Protein AF-A0A2S9FNC4-F1 (afdb_monomer)

Solvent-accessible surface area (backbone atoms only — not comparable to full-atom values): 7508 Å² total; per-residue (Å²): 111,71,72,56,53,73,73,70,54,68,92,45,64,70,48,32,52,51,50,23,52,53,21,51,53,44,32,53,54,45,50,52,57,56,58,75,48,71,89,59,61,56,78,40,72,63,58,56,52,50,26,50,77,61,75,35,43,71,62,48,34,66,75,52,74,66,65,81,43,44,68,58,51,50,48,45,46,41,56,31,74,79,45,77,67,10,34,44,26,14,45,53,50,22,49,54,28,50,53,56,48,49,77,73,47,79,89,77,86,65,70,66,62,53,56,53,50,54,48,52,46,56,44,47,59,61,73,66,53,76,86,127

Structure (mmCIF, N/CA/C/O backbone):
data_AF-A0A2S9FNC4-F1
#
_entry.id   AF-A0A2S9FNC4-F1
#
loop_
_atom_site.group_PDB
_atom_site.id
_atom_site.type_symbol
_atom_site.label_atom_id
_atom_site.label_alt_id
_atom_site.label_comp_id
_atom_site.label_asym_id
_atom_site.label_entity_id
_atom_site.label_seq_id
_atom_site.pdbx_PDB_ins_code
_atom_site.Cartn_x
_atom_site.Cartn_y
_atom_site.Cartn_z
_atom_site.occupancy
_atom_site.B_iso_or_equiv
_atom_site.auth_seq_id
_atom_site.auth_comp_id
_atom_site.auth_asym_id
_atom_site.auth_atom_id
_atom_site.pdbx_PDB_model_num
ATOM 1 N N . PHE A 1 1 ? 12.123 -4.592 17.404 1.00 47.97 1 PHE A N 1
ATOM 2 C CA . PHE A 1 1 ? 10.966 -4.050 18.154 1.00 47.97 1 PHE A CA 1
ATOM 3 C C . PHE A 1 1 ? 9.607 -4.526 17.631 1.00 47.97 1 PHE A C 1
ATOM 5 O O . PHE A 1 1 ? 8.826 -4.989 18.448 1.00 47.97 1 PHE A O 1
ATOM 12 N N . ALA A 1 2 ? 9.323 -4.504 16.318 1.00 58.53 2 ALA A N 1
ATOM 13 C CA . ALA A 1 2 ? 8.005 -4.900 15.784 1.00 58.53 2 ALA A CA 1
ATOM 14 C C . ALA A 1 2 ? 7.530 -6.318 16.186 1.00 58.53 2 ALA A C 1
ATOM 16 O O . ALA A 1 2 ? 6.391 -6.465 16.609 1.00 58.53 2 ALA A O 1
ATOM 17 N N . GLY A 1 3 ? 8.398 -7.339 16.140 1.00 61.81 3 GLY A N 1
ATOM 18 C CA . GLY A 1 3 ? 8.008 -8.723 16.467 1.00 61.81 3 GLY A CA 1
ATOM 19 C C . GLY A 1 3 ? 7.763 -9.011 17.956 1.00 61.81 3 GLY A C 1
ATOM 20 O O . GLY A 1 3 ? 6.995 -9.909 18.286 1.00 61.81 3 GLY A O 1
ATOM 21 N N . LEU A 1 4 ? 8.370 -8.239 18.864 1.00 60.59 4 LEU A N 1
ATOM 22 C CA . LEU A 1 4 ? 8.123 -8.376 20.307 1.00 60.59 4 LEU A CA 1
ATOM 23 C C . LEU A 1 4 ? 6.812 -7.690 20.697 1.00 60.59 4 LEU A C 1
ATOM 25 O O . LEU A 1 4 ? 6.022 -8.256 21.439 1.00 60.59 4 LEU A O 1
ATOM 29 N N . ALA A 1 5 ? 6.543 -6.511 20.129 1.00 62.03 5 ALA A N 1
ATOM 30 C CA . ALA A 1 5 ? 5.277 -5.811 20.319 1.00 62.03 5 ALA A CA 1
ATOM 31 C C . ALA A 1 5 ? 4.079 -6.632 19.799 1.00 62.03 5 ALA A C 1
ATOM 33 O O . ALA A 1 5 ? 3.056 -6.699 20.468 1.00 62.03 5 ALA A O 1
ATOM 34 N N . ASP A 1 6 ? 4.215 -7.303 18.650 1.00 63.69 6 ASP A N 1
ATOM 35 C CA . ASP A 1 6 ? 3.157 -8.166 18.094 1.00 63.69 6 ASP A CA 1
ATOM 36 C C . ASP A 1 6 ? 2.866 -9.424 18.927 1.00 63.69 6 ASP A C 1
ATOM 38 O O . ASP A 1 6 ? 1.773 -9.985 18.827 1.00 63.69 6 ASP A O 1
ATOM 42 N N . SER A 1 7 ? 3.829 -9.884 19.731 1.00 69.06 7 SER A N 1
ATOM 43 C CA . SER A 1 7 ? 3.720 -11.143 20.476 1.00 69.06 7 SER A CA 1
ATOM 44 C C . SER A 1 7 ? 3.345 -10.969 21.949 1.00 69.06 7 SER A C 1
ATOM 46 O O . SER A 1 7 ? 2.804 -11.910 22.526 1.00 69.06 7 SER A O 1
ATOM 48 N N . THR A 1 8 ? 3.572 -9.796 22.555 1.00 69.44 8 THR A N 1
ATOM 49 C CA . THR A 1 8 ? 3.351 -9.584 24.001 1.00 69.44 8 THR A CA 1
ATOM 50 C C . THR A 1 8 ? 2.315 -8.519 24.351 1.00 69.44 8 THR A C 1
ATOM 52 O O . THR A 1 8 ? 1.828 -8.512 25.481 1.00 69.44 8 THR A O 1
ATOM 55 N N . LEU A 1 9 ? 1.944 -7.631 23.420 1.00 72.00 9 LEU A N 1
ATOM 56 C CA . LEU A 1 9 ? 0.934 -6.610 23.696 1.00 72.00 9 LEU A CA 1
ATOM 57 C C . LEU A 1 9 ? -0.478 -7.196 23.645 1.00 72.00 9 LEU A C 1
ATOM 59 O O . LEU A 1 9 ? -0.860 -7.905 22.709 1.00 72.00 9 LEU A O 1
ATOM 63 N N . SER A 1 10 ? -1.287 -6.816 24.633 1.00 76.75 10 SER A N 1
ATOM 64 C CA . SER A 1 10 ? -2.735 -6.988 24.579 1.00 76.75 10 SER A CA 1
ATOM 65 C C . SER A 1 10 ? -3.287 -6.336 23.310 1.00 76.75 10 SER A C 1
ATOM 67 O O . SER A 1 10 ? -2.922 -5.217 22.959 1.00 76.75 10 SER A O 1
ATOM 69 N N . ARG A 1 11 ? -4.192 -7.030 22.609 1.00 79.56 11 ARG A N 1
ATOM 70 C CA . ARG A 1 11 ? -4.826 -6.560 21.358 1.00 79.56 11 ARG A CA 1
ATOM 71 C C . ARG A 1 11 ? -5.950 -5.554 21.643 1.00 79.56 11 ARG A C 1
ATOM 73 O O . ARG A 1 11 ? -7.113 -5.733 21.256 1.00 79.56 11 ARG A O 1
ATOM 80 N N . ASP A 1 12 ? -5.595 -4.533 22.406 1.00 84.19 12 ASP A N 1
ATOM 81 C CA . ASP A 1 12 ? -6.438 -3.421 22.815 1.00 84.19 12 ASP A CA 1
ATOM 82 C C . ASP A 1 12 ? -6.378 -2.268 21.799 1.00 84.19 12 ASP A C 1
ATOM 84 O O . ASP A 1 12 ? -5.819 -2.387 20.703 1.00 84.19 12 ASP A O 1
ATOM 88 N N . ASP A 1 13 ? -7.010 -1.153 22.143 1.00 87.31 13 ASP A N 1
ATOM 89 C CA . ASP A 1 13 ? -7.081 0.015 21.270 1.00 87.31 13 ASP A CA 1
ATOM 90 C C . ASP A 1 13 ? -5.703 0.669 21.072 1.00 87.31 13 ASP A C 1
ATOM 92 O O . ASP A 1 13 ? -5.417 1.187 19.992 1.00 87.31 13 ASP A O 1
ATOM 96 N N . GLY A 1 14 ? -4.809 0.598 22.065 1.00 87.94 14 GLY A N 1
ATOM 97 C CA . GLY A 1 14 ? -3.445 1.114 21.948 1.00 87.94 14 GLY A CA 1
ATOM 98 C C . GLY A 1 14 ? -2.649 0.350 20.892 1.00 87.94 14 GLY A C 1
ATOM 99 O O . GLY A 1 14 ? -2.035 0.955 20.009 1.00 87.94 14 GLY A O 1
ATOM 100 N N . TYR A 1 15 ? -2.733 -0.983 20.916 1.00 89.06 15 TYR A N 1
ATOM 101 C CA . TYR A 1 15 ? -2.133 -1.829 19.885 1.00 89.06 15 TYR A CA 1
ATOM 102 C C . TYR A 1 15 ? -2.688 -1.509 18.490 1.00 89.06 15 TYR A C 1
ATOM 104 O O . TYR A 1 15 ? -1.919 -1.303 17.549 1.00 89.06 15 TYR A O 1
ATOM 112 N N . ARG A 1 16 ? -4.015 -1.406 18.342 1.00 90.62 16 ARG A N 1
ATOM 113 C CA . ARG A 1 16 ? -4.653 -1.144 17.038 1.00 90.62 16 ARG A CA 1
ATOM 114 C C . ARG A 1 16 ? -4.314 0.237 16.482 1.00 90.62 16 ARG A C 1
ATOM 116 O O . ARG A 1 16 ? -4.059 0.357 15.286 1.00 90.62 16 ARG A O 1
ATOM 123 N N . PHE A 1 17 ? -4.244 1.259 17.333 1.00 91.69 17 PHE A N 1
ATOM 124 C CA . PHE A 1 17 ? -3.803 2.595 16.929 1.00 91.69 17 PHE A CA 1
ATOM 125 C C . PHE A 1 17 ? -2.353 2.579 16.428 1.00 91.69 17 PHE A C 1
ATOM 127 O O . PHE A 1 17 ? -2.028 3.184 15.408 1.00 91.69 17 PHE A O 1
ATOM 134 N N . MET A 1 18 ? -1.490 1.808 17.091 1.00 94.06 18 MET A N 1
ATOM 135 C CA . MET A 1 18 ? -0.103 1.620 16.674 1.00 94.06 18 MET A CA 1
ATOM 136 C C . MET A 1 18 ? 0.008 0.883 15.328 1.00 94.06 18 MET A C 1
ATOM 138 O O . MET A 1 18 ? 0.810 1.273 14.480 1.00 94.06 18 MET A O 1
ATOM 142 N N . VAL A 1 19 ? -0.796 -0.166 15.109 1.00 95.12 19 VAL A N 1
ATOM 143 C CA . VAL A 1 19 ? -0.854 -0.889 13.824 1.00 95.12 19 VAL A CA 1
ATOM 144 C C . VAL A 1 19 ? -1.337 0.032 12.704 1.00 95.12 19 VAL A C 1
ATOM 146 O O . VAL A 1 19 ? -0.706 0.061 11.648 1.00 95.12 19 VAL A O 1
ATOM 149 N N . LEU A 1 20 ? -2.392 0.817 12.947 1.00 95.81 20 LEU A N 1
ATOM 150 C CA . LEU A 1 20 ? -2.905 1.820 12.012 1.00 95.81 20 LEU A CA 1
ATOM 151 C C . LEU A 1 20 ? -1.810 2.818 11.606 1.00 95.81 20 LEU A C 1
ATOM 153 O O . LEU A 1 20 ? -1.558 2.992 10.415 1.00 95.81 20 LEU A O 1
ATOM 157 N N . GLY A 1 21 ? -1.117 3.420 12.580 1.00 96.25 21 GLY A N 1
ATOM 158 C CA . GLY A 1 21 ? -0.032 4.371 12.318 1.00 96.25 21 GLY A CA 1
ATOM 159 C C . GLY A 1 21 ? 1.100 3.764 11.485 1.00 96.25 21 GLY A C 1
ATOM 160 O O . GLY A 1 21 ? 1.485 4.327 10.462 1.00 96.25 21 GLY A O 1
ATOM 161 N N . ARG A 1 22 ? 1.567 2.561 11.850 1.00 96.50 22 ARG A N 1
ATOM 162 C CA . ARG A 1 22 ? 2.606 1.844 11.086 1.00 96.50 22 ARG A CA 1
ATOM 163 C C . ARG A 1 22 ? 2.174 1.501 9.664 1.00 96.50 22 ARG A C 1
ATOM 165 O O . ARG A 1 22 ? 3.008 1.467 8.763 1.00 96.50 22 ARG A O 1
ATOM 172 N N . ALA A 1 23 ? 0.903 1.165 9.467 1.00 97.88 23 ALA A N 1
ATOM 173 C CA . ALA A 1 23 ? 0.378 0.850 8.147 1.00 97.88 23 ALA A CA 1
ATOM 174 C C . ALA A 1 23 ? 0.386 2.094 7.242 1.00 97.88 23 ALA A C 1
ATOM 176 O O . ALA A 1 23 ? 0.828 2.001 6.099 1.00 97.88 23 ALA A O 1
ATOM 177 N N . ILE A 1 24 ? -0.009 3.258 7.770 1.00 97.50 24 ILE A N 1
ATOM 178 C CA . ILE A 1 24 ? 0.024 4.540 7.047 1.00 97.50 24 ILE A CA 1
ATOM 179 C C . ILE A 1 24 ? 1.465 4.957 6.719 1.00 97.50 24 ILE A C 1
ATOM 181 O O . ILE A 1 24 ? 1.758 5.284 5.571 1.00 97.50 24 ILE A O 1
ATOM 185 N N . GLU A 1 25 ? 2.381 4.888 7.687 1.00 97.69 25 GLU A N 1
ATOM 186 C CA . GLU A 1 25 ? 3.804 5.193 7.467 1.00 97.69 25 GLU A CA 1
ATOM 187 C C . GLU A 1 25 ? 4.408 4.306 6.369 1.00 97.69 25 GLU A C 1
ATOM 189 O O . GLU A 1 25 ? 5.144 4.769 5.501 1.00 97.69 25 GLU A O 1
ATOM 194 N N . ARG A 1 26 ? 4.039 3.022 6.348 1.00 97.44 26 ARG A N 1
ATOM 195 C CA . ARG A 1 26 ? 4.509 2.079 5.332 1.00 97.44 26 ARG A CA 1
ATOM 196 C C . ARG A 1 26 ? 3.995 2.401 3.931 1.00 97.44 26 ARG A C 1
ATOM 198 O O . ARG A 1 26 ? 4.763 2.248 2.980 1.00 97.44 26 ARG A O 1
ATOM 205 N N . VAL A 1 27 ? 2.733 2.824 3.797 1.00 98.00 27 VAL A N 1
ATOM 206 C CA . VAL A 1 27 ? 2.183 3.306 2.516 1.00 98.00 27 VAL A CA 1
ATOM 207 C C . VAL A 1 27 ? 3.046 4.448 1.997 1.00 98.00 27 VAL A C 1
ATOM 209 O O . VAL A 1 27 ? 3.566 4.376 0.885 1.00 98.00 27 VAL A O 1
ATOM 212 N N . ASP A 1 28 ? 3.256 5.456 2.835 1.00 97.38 28 ASP A N 1
ATOM 213 C CA . ASP A 1 28 ? 4.030 6.640 2.496 1.00 97.38 28 ASP A CA 1
ATOM 214 C C . ASP A 1 28 ? 5.487 6.307 2.112 1.00 97.38 28 ASP A C 1
ATOM 216 O O . ASP A 1 28 ? 5.946 6.689 1.034 1.00 97.38 28 ASP A O 1
ATOM 220 N N . MET A 1 29 ? 6.194 5.517 2.927 1.00 97.25 29 MET A N 1
ATOM 221 C CA . MET A 1 29 ? 7.566 5.091 2.629 1.00 97.25 29 MET A CA 1
ATOM 222 C C . MET A 1 29 ? 7.663 4.326 1.305 1.00 97.25 29 MET A C 1
ATOM 224 O O . MET A 1 29 ? 8.605 4.533 0.540 1.00 97.25 29 MET A O 1
ATOM 228 N N . THR A 1 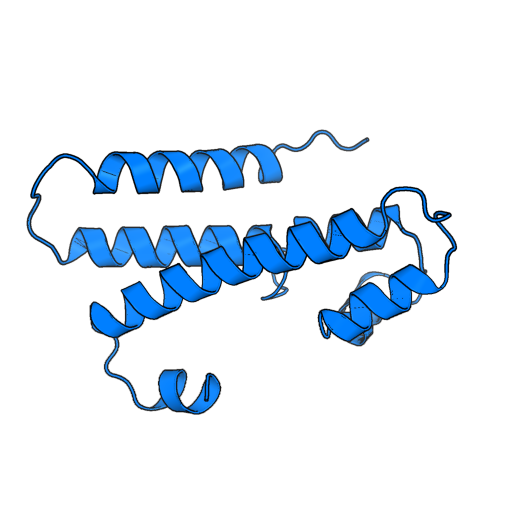30 ? 6.699 3.445 1.026 1.00 97.12 30 THR A N 1
ATOM 229 C CA . THR A 1 30 ? 6.681 2.641 -0.205 1.00 97.12 30 THR A CA 1
ATOM 230 C C . THR A 1 30 ? 6.466 3.522 -1.429 1.00 97.12 30 THR A C 1
ATOM 232 O O . THR A 1 30 ? 7.191 3.390 -2.414 1.00 97.12 30 THR A O 1
ATOM 235 N N . VAL A 1 31 ? 5.532 4.473 -1.348 1.00 96.81 31 VAL A N 1
ATOM 236 C C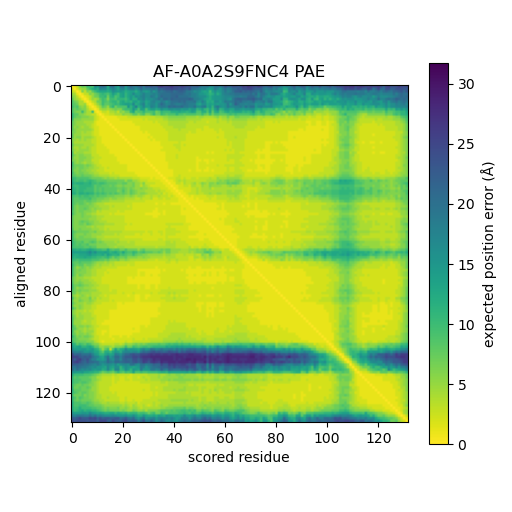A . VAL A 1 31 ? 5.292 5.451 -2.416 1.00 96.81 31 VAL A CA 1
ATOM 237 C C . VAL A 1 31 ? 6.535 6.307 -2.655 1.00 96.81 31 VAL A C 1
ATOM 239 O O . VAL A 1 31 ? 6.973 6.422 -3.797 1.00 96.81 31 VAL A O 1
ATOM 242 N N . ARG A 1 32 ? 7.174 6.842 -1.604 1.00 96.56 32 ARG A N 1
ATOM 243 C CA . ARG A 1 32 ? 8.424 7.613 -1.749 1.00 96.56 32 ARG A CA 1
ATOM 244 C C . ARG A 1 32 ? 9.546 6.794 -2.381 1.00 96.56 32 ARG A C 1
ATOM 246 O O . ARG A 1 32 ? 10.286 7.314 -3.215 1.00 96.56 32 ARG A O 1
ATOM 253 N N . LEU A 1 33 ? 9.672 5.521 -2.007 1.00 96.12 33 LEU A N 1
ATOM 254 C CA . LEU A 1 33 ? 10.679 4.630 -2.574 1.00 96.12 33 LEU A CA 1
ATOM 255 C C . LEU A 1 33 ? 10.468 4.432 -4.082 1.00 96.12 33 LEU A C 1
ATOM 257 O O . LEU A 1 33 ? 11.436 4.525 -4.835 1.00 96.12 33 LEU A O 1
ATOM 261 N N . LEU A 1 34 ? 9.227 4.221 -4.528 1.00 96.19 34 LEU A N 1
ATOM 262 C CA . LEU A 1 34 ? 8.897 4.115 -5.954 1.00 96.19 34 LEU A CA 1
ATOM 263 C C . LEU A 1 34 ? 9.129 5.439 -6.692 1.00 96.19 34 LEU A C 1
ATOM 265 O O . LEU A 1 34 ? 9.768 5.454 -7.742 1.00 96.19 34 LEU A O 1
ATOM 269 N N . LEU A 1 35 ? 8.685 6.558 -6.113 1.00 95.69 35 LEU A N 1
ATOM 270 C CA . LEU A 1 35 ? 8.866 7.890 -6.694 1.00 95.69 35 LEU A CA 1
ATOM 271 C C . LEU A 1 35 ? 10.345 8.266 -6.864 1.00 95.69 35 LEU A C 1
ATOM 273 O O . LEU A 1 35 ? 10.684 8.974 -7.806 1.00 95.69 35 LEU A O 1
ATOM 277 N N . SER A 1 36 ? 11.239 7.738 -6.019 1.00 94.94 36 SER A N 1
ATOM 278 C CA . SER A 1 36 ? 12.691 7.950 -6.144 1.00 94.94 36 SER A CA 1
ATOM 279 C C . SER A 1 36 ? 13.314 7.381 -7.426 1.00 94.94 36 SER A C 1
ATOM 281 O O . SER A 1 36 ? 14.489 7.634 -7.684 1.00 94.94 36 SER A O 1
ATOM 283 N N . ARG A 1 37 ? 12.554 6.593 -8.199 1.00 93.62 37 ARG A N 1
ATOM 284 C CA . ARG A 1 37 ? 12.981 5.964 -9.459 1.00 93.62 37 ARG A CA 1
ATOM 285 C C . ARG A 1 37 ? 12.205 6.444 -10.675 1.00 93.62 37 ARG A C 1
ATOM 287 O O . ARG A 1 37 ? 12.385 5.908 -11.765 1.00 93.62 37 ARG A O 1
ATOM 294 N N . VAL A 1 38 ? 11.341 7.444 -10.515 1.00 89.12 38 VAL A N 1
ATOM 295 C CA . VAL A 1 38 ? 10.659 8.057 -11.657 1.00 89.12 38 VAL A CA 1
ATOM 296 C C . VAL A 1 38 ? 11.714 8.645 -12.595 1.00 89.12 38 VAL A C 1
ATOM 298 O O . VAL A 1 38 ? 12.522 9.471 -12.182 1.00 89.12 38 VAL A O 1
ATOM 301 N N . GLY A 1 39 ? 11.707 8.196 -13.851 1.00 87.94 39 GLY A N 1
ATOM 302 C CA . GLY A 1 39 ? 12.678 8.593 -14.875 1.00 87.94 39 GLY A CA 1
ATOM 303 C C . GLY A 1 39 ? 13.813 7.591 -15.113 1.00 87.94 39 GLY A C 1
ATOM 304 O O . GLY A 1 39 ? 14.485 7.693 -16.137 1.00 87.94 39 GLY A O 1
ATOM 305 N N . ASP A 1 40 ? 13.999 6.596 -14.238 1.00 91.06 40 ASP A N 1
ATOM 306 C CA . ASP A 1 40 ? 14.929 5.496 -14.505 1.00 91.06 40 ASP A CA 1
ATOM 307 C C . ASP A 1 40 ? 14.414 4.623 -15.664 1.00 91.06 40 ASP A C 1
ATOM 309 O O . ASP A 1 40 ? 13.210 4.416 -15.832 1.00 91.06 40 ASP A O 1
ATOM 313 N N . SER A 1 41 ? 15.339 4.051 -16.445 1.00 92.31 41 SER A N 1
ATOM 314 C CA . SER A 1 41 ? 14.996 3.052 -17.468 1.00 92.31 41 SER A CA 1
ATOM 315 C C . SER A 1 41 ? 14.228 1.873 -16.859 1.00 92.31 41 SER A C 1
ATOM 317 O O . SER A 1 41 ? 14.520 1.435 -15.741 1.00 92.31 41 SER A O 1
ATOM 319 N N . ALA A 1 42 ? 13.304 1.292 -17.630 1.00 88.44 42 ALA A N 1
ATOM 320 C CA . ALA A 1 42 ? 12.541 0.118 -17.212 1.00 88.44 42 ALA A CA 1
ATOM 321 C C . ALA A 1 42 ? 13.433 -1.089 -16.852 1.00 88.44 42 ALA A C 1
ATOM 323 O O . ALA A 1 42 ? 13.088 -1.886 -15.982 1.00 88.44 42 ALA A O 1
ATOM 324 N N . SER A 1 43 ? 14.608 -1.191 -17.482 1.00 87.88 43 SER A N 1
ATOM 325 C CA . SER A 1 43 ? 15.614 -2.233 -17.236 1.00 87.88 43 SER A CA 1
ATOM 326 C C . SER A 1 43 ? 16.708 -1.817 -16.244 1.00 87.88 43 SER A C 1
ATOM 328 O O . SER A 1 43 ? 17.697 -2.533 -16.078 1.00 87.88 43 SER A O 1
ATOM 330 N N . SER A 1 44 ? 16.569 -0.658 -15.591 1.00 93.06 44 SER A N 1
ATOM 331 C CA . SER A 1 44 ? 17.576 -0.145 -14.663 1.00 93.06 44 SER A CA 1
ATOM 332 C C . SER A 1 44 ? 17.812 -1.116 -13.493 1.00 93.06 44 SER A C 1
ATOM 334 O O . SER A 1 44 ? 16.856 -1.523 -12.824 1.00 93.06 44 SER A O 1
ATOM 336 N N . PRO A 1 45 ? 19.074 -1.425 -13.140 1.00 90.38 45 PRO A N 1
ATOM 337 C CA . PRO A 1 45 ? 19.391 -2.188 -11.933 1.00 90.38 45 PRO A CA 1
ATOM 338 C C . PRO A 1 45 ? 18.888 -1.526 -10.639 1.00 90.38 45 PRO A C 1
ATOM 340 O O . PRO A 1 45 ? 18.759 -2.197 -9.617 1.00 90.38 45 PRO A O 1
ATOM 343 N N . ALA A 1 46 ? 18.563 -0.228 -10.662 1.00 93.38 46 ALA A N 1
ATOM 344 C CA . ALA A 1 46 ? 18.027 0.496 -9.510 1.00 93.38 46 ALA A CA 1
ATOM 345 C C . ALA A 1 46 ? 16.696 -0.087 -8.989 1.00 93.38 46 ALA A C 1
ATOM 347 O O . ALA A 1 46 ? 16.409 0.008 -7.793 1.00 93.38 46 ALA A O 1
ATOM 348 N N . TRP A 1 47 ? 15.926 -0.773 -9.840 1.00 95.69 47 TRP A N 1
ATOM 349 C CA . TRP A 1 47 ? 14.715 -1.492 -9.430 1.00 95.69 47 TRP A CA 1
ATOM 350 C C . TRP A 1 47 ? 15.015 -2.672 -8.496 1.00 95.69 47 TRP A C 1
ATOM 352 O O . TRP A 1 47 ? 14.247 -2.946 -7.573 1.00 95.69 47 TRP A O 1
ATOM 362 N N . VAL A 1 48 ? 16.181 -3.312 -8.641 1.00 95.19 48 VAL A N 1
ATOM 363 C CA . VAL A 1 48 ? 16.659 -4.323 -7.682 1.00 95.19 48 VAL A CA 1
ATOM 364 C C . VAL A 1 48 ? 16.915 -3.681 -6.320 1.00 95.19 48 VAL A C 1
ATOM 366 O O . VAL A 1 48 ? 16.573 -4.264 -5.290 1.00 95.19 48 VAL A O 1
ATOM 369 N N . THR A 1 49 ? 17.475 -2.471 -6.296 1.00 95.00 49 THR A N 1
ATOM 370 C CA . THR A 1 49 ? 17.705 -1.722 -5.054 1.00 95.00 49 THR A CA 1
ATOM 371 C C . THR A 1 49 ? 16.388 -1.392 -4.359 1.00 95.00 49 THR A C 1
ATOM 373 O O . THR A 1 49 ? 16.279 -1.638 -3.162 1.00 95.00 49 THR A O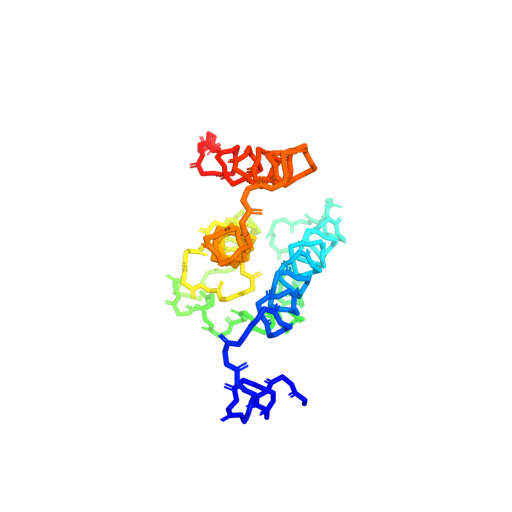 1
ATOM 376 N N . VAL A 1 50 ? 15.360 -0.946 -5.093 1.00 95.88 50 VAL A N 1
ATOM 377 C CA . VAL A 1 50 ? 14.002 -0.747 -4.547 1.00 95.88 50 VAL A CA 1
ATOM 378 C C . VAL A 1 50 ? 13.484 -2.023 -3.891 1.00 95.88 50 VAL A C 1
ATOM 380 O O . VAL A 1 50 ? 13.098 -2.007 -2.720 1.00 95.88 50 VAL A O 1
ATOM 383 N N . LEU A 1 51 ? 13.541 -3.147 -4.608 1.00 96.81 51 LEU A N 1
ATOM 384 C CA . LEU A 1 51 ? 13.093 -4.429 -4.077 1.00 96.81 51 LEU A CA 1
ATOM 385 C C . LEU A 1 51 ? 13.882 -4.841 -2.828 1.00 96.81 51 LEU A C 1
ATOM 387 O O . LEU A 1 51 ? 13.301 -5.365 -1.883 1.00 96.81 51 LEU A O 1
ATOM 391 N N . ARG A 1 52 ? 15.195 -4.609 -2.774 1.00 96.56 52 ARG A N 1
ATOM 392 C CA . ARG A 1 52 ? 16.016 -4.940 -1.596 1.00 96.56 52 ARG A CA 1
ATOM 393 C C . ARG A 1 52 ? 15.724 -4.027 -0.409 1.00 96.56 52 ARG A C 1
ATOM 395 O O . ARG A 1 52 ? 15.557 -4.534 0.698 1.00 96.56 52 ARG A O 1
ATOM 402 N N . SER A 1 53 ? 15.585 -2.720 -0.625 1.00 95.31 53 SER A N 1
ATOM 403 C CA . SER A 1 53 ? 15.202 -1.753 0.415 1.00 95.31 53 SER A CA 1
ATOM 404 C C . SER A 1 53 ? 13.835 -2.081 1.011 1.00 95.31 53 SER A C 1
ATOM 406 O O . SER A 1 53 ? 13.641 -2.025 2.225 1.00 95.31 53 SER A O 1
ATOM 408 N N . ALA A 1 54 ? 12.905 -2.522 0.169 1.00 95.62 54 ALA A N 1
ATOM 409 C CA . ALA A 1 54 ? 11.610 -3.018 0.593 1.00 95.62 54 ALA A CA 1
ATOM 410 C C . ALA A 1 54 ? 11.621 -4.508 0.969 1.00 95.62 54 ALA A C 1
ATOM 412 O O . ALA A 1 54 ? 10.541 -5.070 1.100 1.00 95.62 54 ALA A O 1
ATOM 413 N N . GLY A 1 55 ? 12.784 -5.164 1.132 1.00 95.75 55 GLY A N 1
ATOM 414 C CA . GLY A 1 55 ? 12.960 -6.614 1.363 1.00 95.75 55 GLY A CA 1
ATOM 415 C C . GLY A 1 55 ? 11.903 -7.481 0.673 1.00 95.75 55 GLY A C 1
ATOM 416 O O . GLY A 1 55 ? 11.240 -8.309 1.293 1.00 95.75 55 GLY A O 1
ATOM 417 N N . ALA A 1 56 ? 11.712 -7.162 -0.595 1.00 96.75 56 ALA A N 1
ATOM 418 C CA . ALA A 1 56 ? 10.709 -7.628 -1.528 1.00 96.75 56 ALA A CA 1
ATOM 419 C C . ALA A 1 56 ? 11.351 -8.498 -2.617 1.00 96.75 56 ALA A C 1
ATOM 421 O O . ALA A 1 56 ? 10.657 -9.231 -3.307 1.00 96.75 56 ALA A O 1
ATOM 422 N N . HIS A 1 57 ? 12.681 -8.427 -2.748 1.00 96.44 57 HIS A N 1
ATOM 423 C CA . HIS A 1 57 ? 13.477 -9.056 -3.798 1.00 96.44 57 HIS A CA 1
ATOM 424 C C . HIS A 1 57 ? 13.163 -10.541 -4.001 1.00 96.44 57 HIS A C 1
ATOM 426 O O . HIS A 1 57 ? 12.766 -10.935 -5.093 1.00 96.44 57 HIS A O 1
ATOM 432 N N . ASP A 1 58 ? 13.269 -11.359 -2.956 1.00 94.94 58 ASP A N 1
ATOM 433 C CA . ASP A 1 58 ? 13.097 -12.806 -3.110 1.00 94.94 58 ASP A CA 1
ATOM 434 C C . ASP A 1 58 ? 11.637 -13.181 -3.388 1.00 94.94 58 ASP A C 1
ATOM 436 O O . ASP A 1 58 ? 11.365 -14.062 -4.203 1.00 94.94 58 ASP A O 1
ATOM 440 N N . THR A 1 59 ? 10.689 -12.484 -2.756 1.00 95.62 59 THR A N 1
ATOM 441 C CA . THR A 1 59 ? 9.255 -12.656 -3.017 1.00 95.62 59 THR A CA 1
ATOM 442 C C . THR A 1 59 ? 8.918 -12.281 -4.458 1.00 95.62 59 THR A C 1
ATOM 444 O O . THR A 1 59 ? 8.260 -13.052 -5.149 1.00 95.62 59 THR A O 1
ATOM 447 N N . TYR A 1 60 ? 9.435 -11.152 -4.944 1.00 96.31 60 TYR A N 1
ATOM 448 C CA . TYR A 1 60 ? 9.247 -10.697 -6.317 1.00 96.31 60 TYR A CA 1
ATOM 449 C C . TYR A 1 60 ? 9.790 -11.716 -7.324 1.00 96.31 60 TYR A C 1
ATOM 451 O O . TYR A 1 60 ? 9.074 -12.117 -8.240 1.00 96.31 60 TYR A O 1
ATOM 459 N N . LEU A 1 61 ? 11.026 -12.199 -7.143 1.00 94.12 61 LEU A N 1
ATOM 460 C CA . LEU A 1 61 ? 11.614 -13.176 -8.066 1.00 94.12 61 LEU A CA 1
ATOM 461 C C . LEU A 1 61 ? 10.818 -14.488 -8.099 1.00 94.12 61 LEU A C 1
ATOM 463 O O . LEU A 1 61 ? 10.699 -15.087 -9.168 1.00 94.12 61 LEU A O 1
ATOM 467 N N . ARG A 1 62 ? 10.243 -14.912 -6.964 1.00 93.44 62 ARG A N 1
ATOM 468 C CA . ARG A 1 62 ? 9.342 -16.075 -6.904 1.00 93.44 62 ARG A CA 1
ATOM 469 C C . ARG A 1 62 ? 8.047 -15.834 -7.681 1.00 93.44 62 ARG A C 1
ATOM 471 O O . ARG A 1 62 ? 7.643 -16.710 -8.439 1.00 93.44 62 ARG A O 1
ATOM 478 N N . THR A 1 63 ? 7.431 -14.662 -7.532 1.00 92.25 63 THR A N 1
ATOM 479 C CA . THR A 1 63 ? 6.172 -14.312 -8.211 1.00 92.25 63 THR A CA 1
ATOM 480 C C . THR A 1 63 ? 6.357 -14.141 -9.723 1.00 92.25 63 THR A C 1
ATOM 482 O O . THR A 1 63 ? 5.575 -14.677 -10.504 1.00 92.25 63 THR A O 1
ATOM 485 N N . TYR A 1 64 ? 7.425 -13.463 -10.154 1.00 91.31 64 TYR A N 1
ATOM 486 C CA . TYR A 1 64 ? 7.656 -13.084 -11.557 1.00 91.31 64 TYR A CA 1
ATOM 487 C C . TYR A 1 64 ? 8.729 -13.925 -12.269 1.00 91.31 64 TYR A C 1
ATOM 489 O O . TYR A 1 64 ? 9.205 -13.550 -13.343 1.00 91.31 64 TYR A O 1
ATOM 497 N N . ARG A 1 65 ? 9.109 -15.074 -11.691 1.00 90.38 65 ARG A N 1
ATOM 498 C CA . ARG A 1 65 ? 10.059 -16.055 -12.259 1.00 90.38 65 ARG A CA 1
ATOM 499 C C . ARG A 1 65 ? 11.390 -15.443 -12.706 1.00 90.38 65 ARG A C 1
ATOM 501 O O . ARG A 1 65 ? 11.936 -15.804 -13.744 1.00 90.38 65 ARG A O 1
ATOM 508 N N . GLY A 1 66 ? 11.904 -14.500 -11.925 1.00 85.25 66 GLY A N 1
ATOM 509 C CA . GLY A 1 66 ? 13.206 -13.883 -12.175 1.00 85.25 66 GLY A CA 1
ATOM 510 C C . GLY A 1 66 ? 13.235 -12.752 -13.207 1.00 85.25 66 GLY A C 1
ATOM 511 O O . GLY A 1 66 ? 14.291 -12.156 -13.399 1.00 85.25 66 GLY A O 1
ATOM 512 N N . VAL A 1 67 ? 12.113 -12.417 -13.852 1.00 86.25 67 VAL A N 1
ATOM 513 C CA . VAL A 1 67 ? 12.074 -11.321 -14.832 1.00 86.25 67 VAL A CA 1
ATOM 514 C C . VAL A 1 67 ? 12.053 -9.975 -14.111 1.00 86.25 67 VAL A C 1
ATOM 516 O O . VAL A 1 67 ? 11.102 -9.670 -13.388 1.00 86.25 67 VAL A O 1
ATOM 519 N N . LEU A 1 68 ? 13.086 -9.158 -14.322 1.00 88.38 68 LEU A N 1
ATOM 520 C CA . LEU A 1 68 ? 13.131 -7.782 -13.834 1.00 88.38 68 LEU A CA 1
ATOM 521 C C . LEU A 1 68 ? 12.531 -6.840 -14.881 1.00 88.38 68 LEU A C 1
ATOM 523 O O . LEU A 1 68 ? 13.060 -6.716 -15.981 1.00 88.38 68 LEU A O 1
ATOM 527 N N . ASP A 1 69 ? 11.444 -6.179 -14.507 1.00 91.62 69 ASP A N 1
ATOM 528 C CA . ASP A 1 69 ? 10.776 -5.159 -15.307 1.00 91.62 69 ASP A CA 1
ATOM 529 C C . ASP A 1 69 ? 10.191 -4.105 -14.363 1.00 91.62 69 ASP A C 1
ATOM 531 O O . ASP A 1 69 ? 9.562 -4.450 -13.360 1.00 91.62 69 ASP A O 1
ATOM 535 N N . ALA A 1 70 ? 10.409 -2.824 -14.658 1.00 93.62 70 ALA A N 1
ATOM 536 C CA . ALA A 1 70 ? 9.941 -1.732 -13.809 1.00 93.62 70 ALA A CA 1
ATOM 537 C C . ALA A 1 70 ? 8.423 -1.732 -13.615 1.00 93.62 70 ALA A C 1
ATOM 539 O O . ALA A 1 70 ? 7.961 -1.526 -12.493 1.00 93.62 70 ALA A O 1
ATOM 540 N N . GLY A 1 71 ? 7.656 -1.996 -14.679 1.00 93.62 71 GLY A N 1
ATOM 541 C CA . GLY A 1 71 ? 6.197 -2.054 -14.616 1.00 93.62 71 GLY A CA 1
ATOM 542 C C . GLY A 1 71 ? 5.736 -3.112 -13.621 1.00 93.62 71 GLY A C 1
ATOM 543 O O . GLY A 1 71 ? 4.971 -2.811 -12.709 1.00 93.62 71 GLY A O 1
ATOM 544 N N . ARG A 1 72 ? 6.306 -4.317 -13.707 1.00 94.25 72 ARG A N 1
ATOM 545 C CA . ARG A 1 72 ? 6.035 -5.415 -12.764 1.00 94.25 72 ARG A CA 1
ATOM 546 C C . ARG A 1 72 ? 6.479 -5.109 -11.340 1.00 94.25 72 ARG A C 1
ATOM 548 O O . ARG A 1 72 ? 5.791 -5.490 -10.398 1.00 94.25 72 ARG A O 1
ATOM 555 N N . VAL A 1 73 ? 7.616 -4.437 -11.149 1.00 95.88 73 VAL A N 1
ATOM 556 C CA . VAL A 1 73 ? 8.071 -4.029 -9.808 1.00 95.88 73 VAL A CA 1
ATOM 557 C C . VAL A 1 73 ? 7.102 -3.022 -9.195 1.00 95.88 73 VAL A C 1
ATOM 559 O O . VAL A 1 73 ? 6.724 -3.175 -8.033 1.00 95.88 73 VAL A O 1
ATOM 562 N N . VAL A 1 74 ? 6.675 -2.017 -9.962 1.00 95.62 74 VAL A N 1
ATOM 563 C CA . VAL A 1 74 ? 5.690 -1.024 -9.518 1.00 95.62 74 VAL A CA 1
ATOM 564 C C . VAL A 1 74 ? 4.354 -1.701 -9.218 1.00 95.62 74 VAL A C 1
ATOM 566 O O . VAL A 1 74 ? 3.819 -1.511 -8.129 1.00 95.62 74 VAL A O 1
ATOM 569 N N . GLU A 1 75 ? 3.854 -2.541 -10.123 1.00 94.56 75 GLU A N 1
ATOM 570 C CA . GLU A 1 75 ? 2.615 -3.301 -9.942 1.00 94.56 75 GLU A CA 1
ATOM 571 C C . GLU A 1 75 ? 2.667 -4.154 -8.669 1.00 94.56 75 GLU A C 1
ATOM 573 O O . GLU A 1 75 ? 1.770 -4.075 -7.833 1.00 94.56 75 GLU A O 1
ATOM 578 N N . PHE A 1 76 ? 3.752 -4.899 -8.458 1.00 96.06 76 PHE A N 1
ATOM 579 C CA . PHE A 1 76 ? 3.948 -5.713 -7.262 1.00 96.06 76 PHE A CA 1
ATOM 580 C C . PHE A 1 76 ? 3.944 -4.875 -5.977 1.00 96.06 76 PHE A C 1
ATOM 582 O O . PHE A 1 76 ? 3.238 -5.183 -5.015 1.00 96.06 76 PHE A O 1
ATOM 589 N N . MET A 1 77 ? 4.715 -3.785 -5.956 1.00 97.38 77 MET A N 1
ATOM 590 C CA . MET A 1 77 ? 4.843 -2.914 -4.786 1.00 97.38 77 MET A CA 1
ATOM 591 C C . MET A 1 77 ? 3.564 -2.117 -4.498 1.00 97.38 77 MET A C 1
ATOM 593 O O . MET A 1 77 ? 3.313 -1.753 -3.348 1.00 97.38 77 MET A O 1
ATOM 597 N N . LEU A 1 78 ? 2.732 -1.854 -5.503 1.00 96.38 78 LEU A N 1
ATOM 598 C CA . LEU A 1 78 ? 1.453 -1.179 -5.318 1.00 96.38 78 LEU A CA 1
ATOM 599 C C . LEU A 1 78 ? 0.335 -2.163 -4.961 1.00 96.38 78 LEU A C 1
ATOM 601 O O . LEU A 1 78 ? -0.373 -1.942 -3.978 1.00 96.38 78 LEU A O 1
ATOM 605 N N . LEU A 1 79 ? 0.181 -3.249 -5.717 1.00 95.75 79 LEU A N 1
ATOM 606 C CA . LEU A 1 79 ? -1.064 -4.017 -5.784 1.00 95.75 79 LEU A CA 1
ATOM 607 C C . LEU A 1 79 ? -1.026 -5.371 -5.079 1.00 95.75 79 LEU A C 1
ATOM 609 O O . LEU A 1 79 ? -2.096 -5.885 -4.741 1.00 95.75 79 LEU A O 1
ATOM 613 N N . ASP A 1 80 ? 0.153 -5.954 -4.833 1.00 95.56 80 ASP A N 1
ATOM 614 C CA . ASP A 1 80 ? 0.229 -7.322 -4.314 1.00 95.56 80 ASP A CA 1
ATOM 615 C C . ASP A 1 80 ? -0.527 -7.448 -2.984 1.00 95.56 80 ASP A C 1
ATOM 617 O O . ASP A 1 80 ? -0.249 -6.764 -1.998 1.00 95.56 80 ASP A O 1
ATOM 621 N N . ARG A 1 81 ? -1.532 -8.324 -2.937 1.00 95.50 81 ARG A N 1
ATOM 622 C CA . ARG A 1 81 ? -2.422 -8.407 -1.776 1.00 95.50 81 ARG A CA 1
ATOM 623 C C . ARG A 1 81 ? -1.858 -9.233 -0.619 1.00 95.50 81 ARG A C 1
ATOM 625 O O . ARG A 1 81 ? -2.482 -9.271 0.443 1.00 95.50 81 ARG A O 1
ATOM 632 N N . LEU A 1 82 ? -0.728 -9.896 -0.803 1.00 95.62 82 LEU A N 1
ATOM 633 C CA . LEU A 1 82 ? -0.133 -10.807 0.169 1.00 95.62 82 LEU A CA 1
ATOM 634 C C . LEU A 1 82 ? 1.169 -10.250 0.742 1.00 95.62 82 LEU A C 1
ATOM 636 O O . LEU A 1 82 ? 1.551 -10.613 1.852 1.00 95.62 82 LEU A O 1
ATOM 640 N N . PHE A 1 83 ? 1.832 -9.346 0.025 1.00 96.94 83 PHE A N 1
ATOM 641 C CA . PHE A 1 83 ? 3.088 -8.761 0.442 1.00 96.94 83 PHE A CA 1
ATOM 642 C C . PHE A 1 83 ? 2.867 -7.650 1.482 1.00 96.94 83 PHE A C 1
ATOM 644 O O . PHE A 1 83 ? 2.308 -6.607 1.149 1.00 96.94 83 PHE A O 1
ATOM 651 N N . PRO A 1 84 ? 3.352 -7.787 2.735 1.00 95.75 84 PRO A N 1
ATOM 652 C CA . PRO A 1 84 ? 3.022 -6.844 3.810 1.00 95.75 84 PRO A CA 1
ATOM 653 C C . PRO A 1 84 ? 3.477 -5.398 3.588 1.00 95.75 84 PRO A C 1
ATOM 655 O O . PRO A 1 84 ? 3.014 -4.495 4.289 1.00 95.75 84 PRO A O 1
ATOM 658 N N . ARG A 1 85 ? 4.425 -5.189 2.665 1.00 95.62 85 ARG A N 1
ATOM 659 C CA . ARG A 1 85 ? 4.952 -3.878 2.270 1.00 95.62 85 ARG A CA 1
ATOM 660 C C . ARG A 1 85 ? 4.385 -3.344 0.965 1.00 95.62 85 ARG A C 1
ATOM 662 O O . ARG A 1 85 ? 4.783 -2.257 0.572 1.00 95.62 85 ARG A O 1
ATOM 669 N N . SER A 1 86 ? 3.442 -4.037 0.334 1.00 97.94 86 SER A N 1
ATOM 670 C CA . SER A 1 86 ? 2.698 -3.405 -0.745 1.00 97.94 86 SER A CA 1
ATOM 671 C C . SER A 1 86 ? 1.784 -2.305 -0.197 1.00 97.94 86 SER A C 1
ATOM 673 O O . SER A 1 86 ? 1.340 -2.343 0.964 1.00 97.94 86 SER A O 1
ATOM 675 N N . VAL A 1 87 ? 1.469 -1.325 -1.042 1.00 98.00 87 VAL A N 1
ATOM 676 C CA . VAL A 1 87 ? 0.525 -0.256 -0.690 1.00 98.00 87 VAL A CA 1
ATOM 677 C C . VAL A 1 87 ? -0.868 -0.839 -0.428 1.00 98.00 87 VAL A C 1
ATOM 679 O O . VAL A 1 87 ? -1.468 -0.548 0.606 1.00 98.00 87 VAL A O 1
ATOM 682 N N . MET A 1 88 ? -1.349 -1.737 -1.291 1.00 97.81 88 MET A N 1
ATOM 683 C CA . MET A 1 88 ? -2.659 -2.383 -1.167 1.00 97.81 88 MET A CA 1
ATOM 684 C C . MET A 1 88 ? -2.817 -3.200 0.124 1.00 97.81 88 MET A C 1
ATOM 686 O O . MET A 1 88 ? -3.880 -3.188 0.750 1.00 97.81 88 MET A O 1
ATOM 690 N N . TYR A 1 89 ? -1.789 -3.943 0.545 1.00 97.88 89 TYR A N 1
ATOM 691 C CA . TYR A 1 89 ? -1.821 -4.648 1.830 1.00 97.88 89 TYR A CA 1
ATOM 692 C C . TYR A 1 89 ? -1.888 -3.661 2.995 1.00 97.88 89 TYR A C 1
ATOM 694 O O . TYR A 1 89 ? -2.704 -3.815 3.905 1.00 97.88 89 TYR A O 1
ATOM 702 N N . SER A 1 90 ? -1.043 -2.634 2.959 1.00 98.19 90 SER A N 1
ATOM 703 C CA . SER A 1 90 ? -0.923 -1.656 4.040 1.00 98.19 90 SER A CA 1
ATOM 704 C C . SER A 1 90 ? -2.204 -0.840 4.220 1.00 98.19 90 SER A C 1
ATOM 706 O O . SER A 1 90 ? -2.655 -0.667 5.349 1.00 98.19 90 SER A O 1
ATOM 708 N N . LEU A 1 91 ? -2.853 -0.427 3.127 1.00 98.06 91 LEU A N 1
ATOM 709 C CA . LEU A 1 91 ? -4.151 0.253 3.175 1.00 98.06 91 LEU A CA 1
ATOM 710 C C . LEU A 1 91 ? -5.245 -0.636 3.777 1.00 98.06 91 LEU A C 1
ATOM 712 O O . LEU A 1 91 ? -5.961 -0.191 4.669 1.00 98.06 91 LEU A O 1
ATOM 716 N N . ARG A 1 92 ? -5.331 -1.915 3.381 1.00 97.56 92 ARG A N 1
ATOM 717 C CA . ARG A 1 92 ? -6.295 -2.856 3.985 1.00 97.56 92 ARG A CA 1
ATOM 718 C C . ARG A 1 92 ? -6.043 -3.081 5.474 1.00 97.56 92 ARG A C 1
ATOM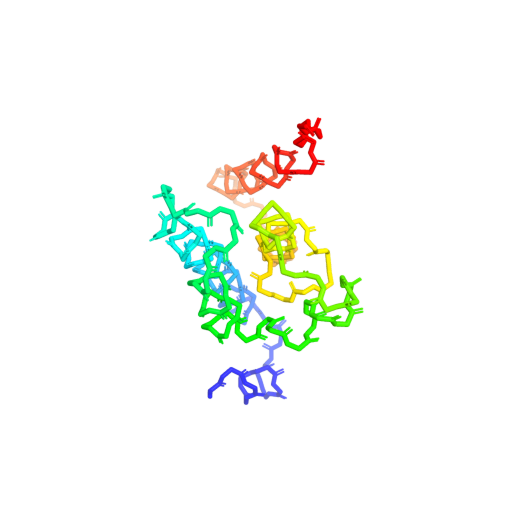 720 O O . ARG A 1 92 ? -6.992 -3.170 6.248 1.00 97.56 92 ARG A O 1
ATOM 727 N N . LEU A 1 93 ? -4.777 -3.145 5.892 1.00 97.62 93 LEU A N 1
ATOM 728 C CA . LEU A 1 93 ? -4.428 -3.255 7.308 1.00 97.62 93 LEU A CA 1
ATOM 729 C C . LEU A 1 93 ? -4.831 -1.996 8.090 1.00 97.62 93 LEU A C 1
ATOM 731 O O . LEU A 1 93 ? -5.346 -2.113 9.205 1.00 97.62 93 LEU A O 1
ATOM 735 N N . ALA A 1 94 ? -4.619 -0.810 7.512 1.00 97.19 94 ALA A N 1
ATOM 736 C CA . ALA A 1 94 ? -5.037 0.461 8.095 1.00 97.19 94 ALA A CA 1
ATOM 737 C C . ALA A 1 94 ? -6.565 0.522 8.252 1.00 97.19 94 ALA A C 1
ATOM 739 O O . ALA A 1 94 ? -7.053 0.768 9.353 1.00 97.19 94 ALA A O 1
ATOM 740 N N . GLU A 1 95 ? -7.319 0.215 7.193 1.00 95.50 95 GLU A N 1
ATOM 741 C CA . GLU A 1 95 ? -8.786 0.168 7.230 1.00 95.50 95 GLU A CA 1
ATOM 742 C C . GLU A 1 95 ? -9.304 -0.796 8.296 1.00 95.50 95 GLU A C 1
ATOM 744 O O . GLU A 1 95 ? -10.137 -0.414 9.115 1.00 95.50 95 GLU A O 1
ATOM 749 N N . HIS A 1 96 ? -8.775 -2.022 8.334 1.00 94.94 96 HIS A N 1
ATOM 750 C CA . HIS A 1 96 ? -9.182 -3.014 9.324 1.00 94.94 96 HIS A CA 1
ATOM 751 C C . HIS A 1 96 ? -8.893 -2.544 10.755 1.00 94.94 96 HIS A C 1
ATOM 753 O O . HIS A 1 96 ? -9.736 -2.662 11.641 1.00 94.94 96 HIS A O 1
ATOM 759 N N . SER A 1 97 ? -7.710 -1.970 10.990 1.00 94.44 97 SER A N 1
ATOM 760 C CA . SER A 1 97 ? -7.327 -1.470 12.315 1.00 94.44 97 SER A CA 1
ATOM 761 C C . SER A 1 97 ? -8.223 -0.314 12.763 1.00 94.44 97 SER A C 1
ATOM 763 O O . SER A 1 97 ? -8.603 -0.254 13.932 1.00 94.44 97 SER A O 1
ATOM 765 N N . LEU A 1 98 ? -8.586 0.576 11.834 1.00 92.75 98 LEU A N 1
ATOM 766 C CA . LEU A 1 98 ? -9.483 1.698 12.090 1.00 92.75 98 LEU A CA 1
ATOM 767 C C . LEU A 1 98 ? -10.919 1.239 12.376 1.00 92.75 98 LEU A C 1
ATOM 769 O O . LEU A 1 98 ? -11.527 1.728 13.326 1.00 92.75 98 LEU A O 1
ATOM 773 N N . ASP A 1 99 ? -11.444 0.289 11.602 1.00 91.25 99 ASP A N 1
ATOM 774 C CA . ASP A 1 99 ? -12.783 -0.279 11.804 1.00 91.25 99 ASP A CA 1
ATOM 775 C C . ASP A 1 99 ? -12.913 -0.927 13.192 1.00 91.25 99 ASP A C 1
ATOM 77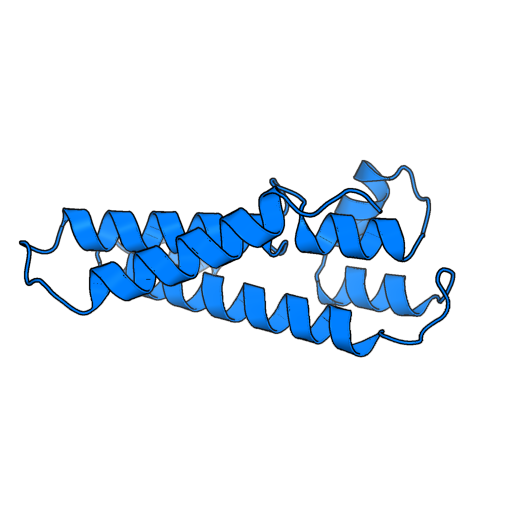7 O O . ASP A 1 99 ? -13.878 -0.716 13.928 1.00 91.25 99 ASP A O 1
ATOM 781 N N . GLU A 1 100 ? -11.877 -1.644 13.616 1.00 89.88 100 GLU A N 1
ATOM 782 C CA . GLU A 1 100 ? -11.856 -2.302 14.917 1.00 89.88 100 GLU A CA 1
ATOM 783 C C . GLU A 1 100 ? -11.731 -1.332 16.101 1.00 89.88 100 GLU A C 1
ATOM 785 O O . GLU A 1 100 ? -12.335 -1.568 17.150 1.00 89.88 100 GLU A O 1
ATOM 790 N N . LEU A 1 101 ? -10.990 -0.229 15.940 1.00 88.19 101 LEU A N 1
ATOM 791 C CA . LEU A 1 101 ? -10.980 0.875 16.911 1.00 88.19 101 LEU A CA 1
ATOM 792 C C . LEU A 1 101 ? -12.371 1.505 17.047 1.00 88.19 101 LEU A C 1
ATOM 794 O O . LEU A 1 101 ? -12.799 1.868 18.143 1.00 88.19 101 LEU A O 1
ATOM 798 N N . HIS A 1 102 ? -13.089 1.611 15.931 1.00 82.50 102 HIS A N 1
ATOM 799 C CA . HIS A 1 102 ? -14.424 2.189 15.878 1.00 82.50 102 HIS A CA 1
ATOM 800 C C . HIS A 1 102 ? -15.463 1.339 16.611 1.00 82.50 102 HIS A C 1
ATOM 802 O O . HIS A 1 102 ? -16.270 1.874 17.368 1.00 82.50 102 HIS A O 1
ATOM 808 N N . LYS A 1 103 ? -15.433 0.014 16.424 1.00 79.06 103 LYS A N 1
ATOM 809 C CA . LYS A 1 103 ? -16.386 -0.916 17.056 1.00 79.06 103 LYS A CA 1
ATOM 810 C C . LYS A 1 103 ? -16.339 -0.881 18.586 1.00 79.06 103 LYS A C 1
ATOM 812 O O . LYS A 1 103 ? -17.348 -1.161 19.226 1.00 79.06 103 LYS A O 1
ATOM 817 N N . ARG A 1 104 ? -15.185 -0.548 19.176 1.00 69.25 104 ARG A N 1
ATOM 818 C CA . ARG A 1 104 ? -14.971 -0.543 20.635 1.00 69.25 104 ARG A CA 1
ATOM 819 C C . ARG A 1 104 ? -15.240 0.806 21.297 1.00 69.25 104 ARG A C 1
ATOM 821 O O . ARG A 1 104 ? -15.549 0.851 22.487 1.00 69.25 104 ARG A O 1
ATOM 828 N N . ARG A 1 105 ? -15.173 1.905 20.542 1.00 66.50 105 ARG A N 1
ATOM 829 C CA . ARG A 1 105 ? -15.395 3.261 21.050 1.00 66.50 105 ARG A CA 1
ATOM 830 C C . ARG A 1 105 ? -16.850 3.666 20.790 1.00 66.50 105 ARG A C 1
ATOM 832 O O . ARG A 1 105 ? -17.230 3.918 19.6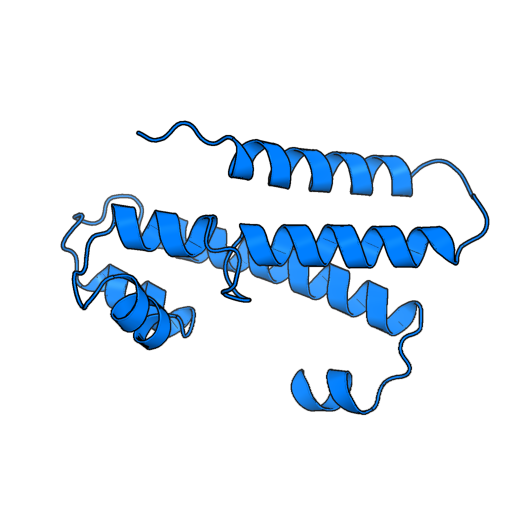53 1.00 66.50 105 ARG A O 1
ATOM 839 N N . LEU A 1 106 ? -17.673 3.725 21.844 1.00 56.62 106 LEU A N 1
ATOM 840 C CA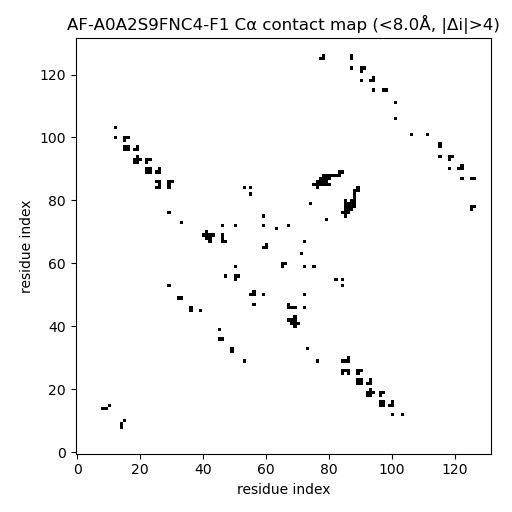 . LEU A 1 106 ? -19.060 4.217 21.790 1.00 56.62 106 LEU A CA 1
ATOM 841 C C . LEU A 1 106 ? -19.152 5.481 20.910 1.00 56.62 106 LEU A C 1
ATOM 843 O O . LEU A 1 106 ? -18.435 6.451 21.161 1.00 56.62 106 LEU A O 1
ATOM 847 N N . LYS A 1 107 ? -20.007 5.435 19.876 1.00 52.56 107 LYS A N 1
ATOM 848 C CA . LYS A 1 107 ? -20.194 6.433 18.804 1.00 52.56 107 LYS A CA 1
ATOM 849 C C . LYS A 1 107 ? -20.115 7.891 19.300 1.00 52.56 107 LYS A C 1
ATOM 851 O O . LYS A 1 107 ? -21.132 8.489 19.640 1.00 52.56 107 LYS A O 1
ATOM 856 N N . ARG A 1 108 ? -18.926 8.502 19.288 1.00 54.56 108 ARG A N 1
ATOM 857 C CA . ARG A 1 108 ? -18.752 9.964 19.358 1.00 54.56 108 ARG A CA 1
ATOM 858 C C . ARG A 1 108 ? -18.461 10.449 17.940 1.00 54.56 108 ARG A C 1
ATOM 860 O O . ARG A 1 108 ? -17.361 10.282 17.430 1.00 54.56 108 ARG A O 1
ATOM 867 N N . VAL A 1 109 ? -19.514 10.924 17.283 1.00 54.97 109 VAL A N 1
ATOM 868 C CA . VAL A 1 109 ? -19.606 11.221 15.844 1.00 54.97 109 VAL A CA 1
ATOM 869 C C . VAL A 1 109 ? -18.652 12.354 15.427 1.00 54.97 109 VAL A C 1
ATOM 871 O O . VAL A 1 109 ? -18.528 13.340 16.147 1.00 54.97 109 VAL A O 1
ATOM 874 N N . GLY A 1 110 ? -18.008 12.224 14.254 1.00 58.62 110 GLY A N 1
ATOM 875 C CA . GLY A 1 110 ? -17.299 13.319 13.571 1.00 58.62 110 GLY A CA 1
ATOM 876 C C . GLY A 1 110 ? -16.021 12.898 12.835 1.00 58.62 110 GLY A C 1
ATOM 877 O O . GLY A 1 110 ? -16.038 12.670 11.630 1.00 58.62 110 GLY A O 1
ATOM 878 N N . SER A 1 111 ? -14.899 12.795 13.550 1.00 62.38 111 SER A N 1
ATOM 879 C CA . SER A 1 111 ? -13.560 12.672 12.942 1.00 62.38 111 SER A CA 1
ATOM 880 C C . SER A 1 111 ? -13.254 11.300 12.339 1.00 62.38 111 SER A C 1
ATOM 882 O O . SER A 1 111 ? -12.540 11.193 11.343 1.00 62.38 111 SER A O 1
ATOM 884 N N . THR A 1 112 ? -13.799 10.232 12.914 1.00 66.88 112 THR A N 1
ATOM 885 C CA . THR A 1 112 ? -13.456 8.868 12.503 1.00 66.88 112 THR A CA 1
ATOM 886 C C . THR A 1 112 ? -14.157 8.451 11.200 1.00 66.88 112 THR A C 1
ATOM 888 O O . THR A 1 112 ? -13.633 7.618 10.464 1.00 66.88 112 THR A O 1
ATOM 891 N N . ALA A 1 113 ? -15.291 9.077 10.859 1.00 77.75 113 ALA A N 1
ATOM 892 C CA . ALA A 1 113 ? -15.968 8.864 9.576 1.00 77.75 113 ALA A CA 1
ATOM 893 C C . ALA A 1 113 ? -15.122 9.365 8.391 1.00 77.75 113 ALA A C 1
ATOM 895 O O . ALA A 1 113 ? -15.055 8.708 7.354 1.00 77.75 113 ALA A O 1
ATOM 896 N N . GLU A 1 114 ? -14.419 10.487 8.567 1.00 86.75 114 GLU A N 1
ATOM 897 C CA . GLU A 1 114 ? -13.552 11.048 7.531 1.00 86.75 114 GLU A CA 1
ATOM 898 C C . GLU A 1 114 ? -12.304 10.189 7.300 1.00 86.75 114 GLU A C 1
ATOM 900 O O . GLU A 1 114 ? -11.968 9.884 6.159 1.00 86.75 114 GLU A O 1
ATOM 905 N N . ALA A 1 115 ? -11.654 9.718 8.370 1.00 89.88 115 ALA A N 1
ATOM 906 C CA . ALA A 1 115 ? -10.501 8.823 8.252 1.00 89.88 115 ALA A CA 1
ATOM 907 C C . ALA A 1 115 ? -10.852 7.526 7.499 1.00 89.88 115 ALA A C 1
ATOM 909 O O . ALA A 1 115 ? -10.098 7.077 6.635 1.00 89.88 115 ALA A O 1
ATOM 910 N N . GLN A 1 116 ? -12.026 6.954 7.784 1.00 90.56 116 GLN A N 1
ATOM 911 C CA . GLN A 1 116 ? -12.504 5.745 7.117 1.00 90.56 116 GLN A CA 1
ATOM 912 C C . GLN A 1 116 ? -12.828 6.005 5.641 1.00 90.56 116 GLN A C 1
ATOM 914 O O . GLN A 1 116 ? -12.484 5.191 4.785 1.00 90.56 116 GLN A O 1
ATOM 919 N N . ARG A 1 117 ? -13.403 7.174 5.326 1.00 91.25 117 ARG A N 1
ATOM 920 C CA . ARG A 1 117 ? -13.648 7.615 3.948 1.00 91.25 117 ARG A CA 1
ATOM 921 C C . ARG A 1 117 ? -12.349 7.797 3.160 1.00 91.25 117 ARG A C 1
ATOM 923 O O . ARG A 1 117 ? -12.274 7.341 2.023 1.00 91.25 117 ARG A O 1
ATOM 930 N N . LEU A 1 118 ? -11.336 8.444 3.741 1.00 94.31 118 LEU A N 1
ATOM 931 C CA . LEU A 1 118 ? -10.049 8.695 3.081 1.00 94.31 118 LEU A CA 1
ATOM 932 C C . LEU A 1 118 ? -9.289 7.397 2.787 1.00 94.31 118 LEU A C 1
ATOM 934 O O . LEU A 1 118 ? -8.827 7.215 1.662 1.00 94.31 118 LEU A O 1
ATOM 938 N N . LEU A 1 119 ? -9.204 6.483 3.761 1.00 94.75 119 LEU A N 1
ATOM 939 C CA . LEU A 1 119 ? -8.575 5.175 3.552 1.00 94.75 119 LEU A CA 1
ATOM 940 C C . LEU A 1 119 ? -9.339 4.351 2.506 1.00 94.75 119 LEU A C 1
ATOM 942 O O . LEU A 1 119 ? -8.731 3.903 1.533 1.00 94.75 119 LEU A O 1
ATOM 946 N N . GLY A 1 120 ? -10.669 4.272 2.651 1.00 94.12 120 GLY A N 1
ATOM 947 C CA . GLY A 1 120 ? -11.567 3.591 1.714 1.00 94.12 120 GLY A CA 1
ATOM 948 C C . GLY A 1 120 ? -11.405 4.080 0.281 1.00 94.12 120 GLY A C 1
ATOM 949 O O . GLY A 1 120 ? -11.333 3.280 -0.655 1.00 94.12 120 GLY A O 1
ATOM 950 N N . ARG A 1 121 ? -11.303 5.400 0.106 1.00 95.06 121 ARG A N 1
ATOM 951 C CA . ARG A 1 121 ? -11.063 6.026 -1.192 1.00 95.06 121 ARG A CA 1
ATOM 952 C C . ARG A 1 121 ? -9.696 5.642 -1.754 1.00 95.06 121 ARG A C 1
ATOM 954 O O . ARG A 1 121 ? -9.657 5.123 -2.862 1.00 95.06 121 ARG A O 1
ATOM 961 N N . ALA A 1 122 ? -8.613 5.836 -0.999 1.00 94.81 122 ALA A N 1
ATOM 962 C CA . ALA A 1 122 ? -7.256 5.539 -1.465 1.00 94.81 122 ALA A CA 1
ATOM 963 C C . ALA A 1 122 ? -7.092 4.067 -1.879 1.00 94.81 122 ALA A C 1
ATOM 965 O O . ALA A 1 122 ? -6.503 3.764 -2.915 1.00 94.81 122 ALA A O 1
ATOM 966 N N . ARG A 1 123 ? -7.655 3.136 -1.098 1.00 95.19 123 ARG A N 1
ATOM 967 C CA . ARG A 1 123 ? -7.642 1.706 -1.427 1.00 95.19 123 ARG A CA 1
ATOM 968 C C . ARG A 1 123 ? -8.451 1.410 -2.687 1.00 95.19 123 ARG A C 1
ATOM 970 O O . ARG A 1 123 ? -7.993 0.637 -3.520 1.00 95.19 123 ARG A O 1
ATOM 977 N N . SER A 1 124 ? -9.635 2.006 -2.822 1.00 94.00 124 SER A N 1
ATOM 978 C CA . SER A 1 124 ? -10.501 1.785 -3.988 1.00 94.00 124 SER A CA 1
ATOM 979 C C . SER A 1 124 ? -9.881 2.354 -5.264 1.00 94.00 124 SER A C 1
ATOM 981 O O . SER A 1 124 ? -9.866 1.671 -6.280 1.00 94.00 124 SER A O 1
ATOM 983 N N . GLU A 1 125 ? -9.309 3.559 -5.207 1.00 92.69 125 GLU A N 1
ATOM 984 C CA . GLU A 1 125 ? -8.577 4.160 -6.332 1.00 92.69 125 GLU A CA 1
ATOM 985 C C . GLU A 1 125 ? -7.447 3.242 -6.810 1.00 92.69 125 GLU A C 1
ATOM 987 O O . GLU A 1 125 ? -7.257 3.083 -8.011 1.00 92.69 125 GLU A O 1
ATOM 992 N N . LEU A 1 126 ? -6.748 2.589 -5.877 1.00 91.88 126 LEU A N 1
ATOM 993 C CA . LEU A 1 126 ? -5.676 1.653 -6.194 1.00 91.88 126 LEU A CA 1
ATOM 994 C C . LEU A 1 126 ? -6.186 0.305 -6.735 1.00 91.88 126 LEU A C 1
ATOM 996 O O . LEU A 1 126 ? -5.581 -0.273 -7.631 1.00 91.88 126 LEU A O 1
ATOM 1000 N N . GLU A 1 127 ? -7.286 -0.214 -6.185 1.00 89.56 127 GLU A N 1
ATOM 1001 C CA . GLU A 1 127 ? -7.876 -1.497 -6.593 1.00 89.56 127 GLU A CA 1
ATOM 1002 C C . GLU A 1 127 ? -8.462 -1.456 -8.004 1.00 89.56 127 GLU A C 1
ATOM 1004 O O . GLU A 1 127 ? -8.399 -2.454 -8.720 1.00 89.56 127 GLU A O 1
ATOM 1009 N N . PHE A 1 128 ? -9.007 -0.307 -8.398 1.00 88.38 128 PHE A N 1
ATOM 1010 C CA . PHE A 1 128 ? -9.610 -0.091 -9.709 1.00 88.38 128 PHE A CA 1
ATOM 1011 C C . PHE A 1 128 ? -8.702 0.714 -10.645 1.00 88.38 128 PHE A C 1
ATOM 1013 O O . PHE A 1 128 ? -9.198 1.369 -11.564 1.00 88.38 128 PHE A O 1
ATOM 1020 N N . LEU A 1 129 ? -7.380 0.667 -10.434 1.00 81.81 129 LEU A N 1
ATOM 102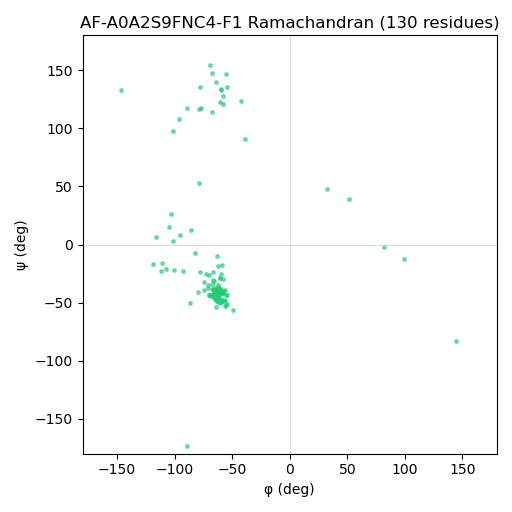1 C CA . LEU A 1 129 ? -6.437 1.232 -11.393 1.00 81.81 129 LEU A CA 1
ATOM 1022 C C . LEU A 1 129 ? -6.639 0.560 -12.761 1.00 81.81 129 LEU A C 1
ATOM 1024 O O . LEU A 1 129 ? -6.626 -0.673 -12.839 1.00 81.81 129 LEU A O 1
ATOM 1028 N N . PRO A 1 130 ? -6.828 1.337 -13.842 1.00 68.69 130 PRO A N 1
ATOM 1029 C CA . PRO A 1 130 ? -6.894 0.772 -15.178 1.00 68.69 130 PRO A CA 1
ATOM 1030 C C . PRO A 1 130 ? -5.576 0.054 -15.477 1.00 68.69 130 PRO A C 1
ATOM 1032 O O . PRO A 1 130 ? -4.498 0.583 -15.201 1.00 68.69 130 PRO A O 1
ATOM 1035 N N . GLN A 1 131 ? -5.664 -1.160 -16.023 1.00 57.00 131 GLN A N 1
ATOM 1036 C CA . GLN A 1 131 ? -4.486 -1.849 -16.541 1.00 57.00 131 GLN A CA 1
ATOM 1037 C C . GLN A 1 131 ? -4.016 -1.068 -17.773 1.00 57.00 131 GLN A C 1
ATOM 1039 O O . GLN A 1 131 ? -4.779 -0.923 -18.729 1.00 57.00 131 GLN A O 1
ATOM 1044 N N . GLY A 1 132 ? -2.828 -0.468 -17.670 1.00 53.81 132 GLY A N 1
ATOM 1045 C CA . GLY A 1 132 ? -2.184 0.276 -18.754 1.00 53.81 132 GLY A CA 1
ATOM 1046 C C . GLY A 1 132 ? -1.615 -0.627 -19.834 1.00 53.81 132 GLY A C 1
ATOM 1047 O O . GLY A 1 132 ? -1.359 -1.816 -19.537 1.00 53.81 132 GLY A O 1
#

pLDDT: mean 88.11, std 12.68, range [47.97, 98.19]

Mean predicted aligned error: 5.84 Å

Radius of gyration: 16.74 Å; Cα contacts (8 Å, |Δi|>4): 119; chains: 1; bounding box: 40×29×43 Å

Sequence (132 aa):
FAGLADSTLSRDDGYRFMVLGRAIERVDMTVRLLLSRVGDSAS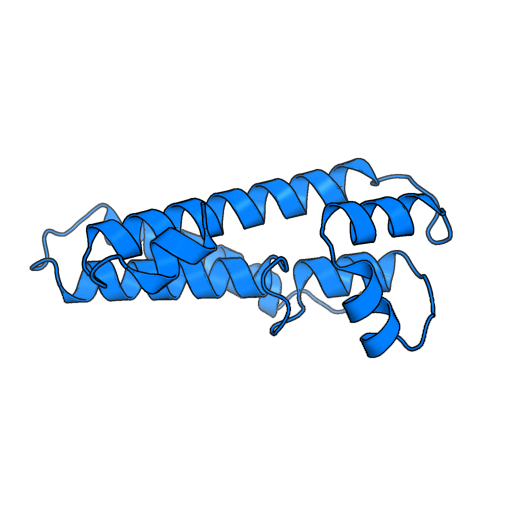SPAWVTVLRSAGAHDTYLRTYRGVLDAGRVVEFMLLDRLFPRSVMYSLRLAEHSLDELHKRRLKRVGSTAEAQRLLGRARSELEFLPQG

Nearest PDB structures (foldseek):
  6byj-assembly1_A  TM=2.942E-01  e=8.718E+00  Homo sapiens

Secondary structure (DSSP, 8-state):
-HHHHHHHS-SSHHHHHHHHHHHHHHHHHHHHHHHTTTTS-TT-THHHHHHHHTT-HHHHHHHTTT---HHHHHHHHHH-SS-TTSHHHHHHHHHHHHHHHHHHS----SHHHHHHHHHHHHHHHHHT----

Foldseek 3Di:
DVVVCVPPDDPDLVSLVVLLVVLVVLLVVLVVLLVVCVPPDQPDCVLCVSCVVLVNNVVLCVVVVNDRTSVSSLCCQAPPCPRCSRNLVSLVSNLVSLVVSVVPDDDPDDDSVVVNVVSVVVNVCSVPPDDD